Protein AF-A0A4R2NEJ1-F1 (afdb_monomer_lite)

Sequence (46 aa):
MSARICVLYVKNGIEHQSPWFACRARAKQAQAILQSKYGACVLYVD

Structure (mmCIF, N/CA/C/O backbone):
data_AF-A0A4R2NEJ1-F1
#
_entry.id   AF-A0A4R2NEJ1-F1
#
loop_
_atom_site.group_PDB
_atom_site.id
_atom_site.type_symbol
_atom_site.label_atom_id
_atom_site.label_alt_id
_atom_site.label_comp_id
_atom_site.label_asym_id
_atom_site.label_entity_id
_atom_site.label_seq_id
_atom_site.pdbx_PDB_ins_code
_atom_site.Cartn_x
_atom_site.Cartn_y
_atom_site.Cartn_z
_atom_site.occupancy
_atom_site.B_iso_or_equiv
_atom_site.auth_seq_id
_atom_site.auth_comp_id
_atom_site.auth_asym_id
_atom_site.auth_atom_id
_atom_site.pdbx_PDB_model_num
ATOM 1 N N . MET A 1 1 ? 6.730 6.999 -21.133 1.00 53.31 1 MET A N 1
ATOM 2 C CA . MET A 1 1 ? 6.069 7.242 -19.833 1.00 53.31 1 MET A CA 1
ATOM 3 C C . MET A 1 1 ? 6.619 6.234 -18.842 1.00 53.31 1 MET A C 1
ATOM 5 O O . MET A 1 1 ? 6.544 5.045 -19.120 1.00 53.31 1 MET A O 1
ATOM 9 N N . SER A 1 2 ? 7.256 6.684 -17.761 1.00 65.62 2 SER A N 1
ATOM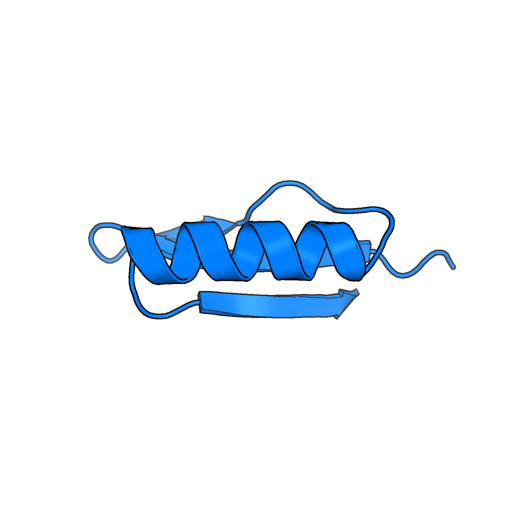 10 C CA . SER A 1 2 ? 7.710 5.778 -16.700 1.00 65.62 2 SER A CA 1
ATOM 11 C C . SER A 1 2 ? 6.513 5.452 -15.816 1.00 65.62 2 SER A C 1
ATOM 13 O O . SER A 1 2 ? 5.989 6.365 -15.181 1.00 65.62 2 SER A O 1
ATOM 15 N N . ALA A 1 3 ? 6.078 4.191 -15.811 1.00 77.31 3 ALA A N 1
ATOM 16 C CA . ALA A 1 3 ? 4.960 3.736 -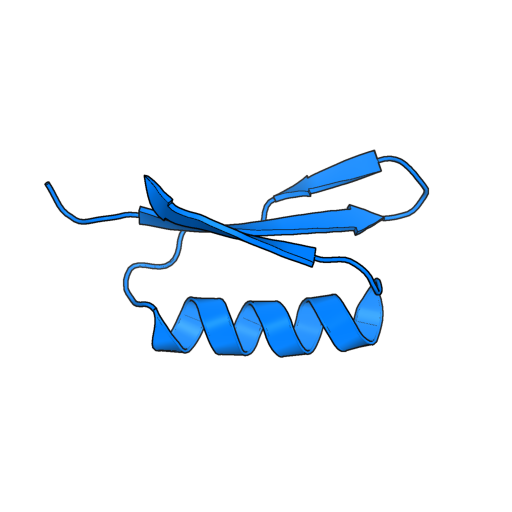14.988 1.00 77.31 3 ALA A CA 1
ATOM 17 C C . ALA A 1 3 ? 5.233 4.060 -13.513 1.00 77.31 3 ALA A C 1
ATOM 19 O O . ALA A 1 3 ? 6.291 3.693 -12.983 1.00 77.31 3 ALA A O 1
ATOM 20 N N . ARG A 1 4 ? 4.309 4.767 -12.856 1.00 88.62 4 ARG A N 1
ATOM 21 C CA . ARG A 1 4 ? 4.446 5.135 -11.439 1.00 88.62 4 ARG A CA 1
ATOM 22 C C . ARG A 1 4 ? 3.635 4.151 -10.620 1.00 88.62 4 ARG A C 1
ATOM 24 O O . ARG A 1 4 ? 2.479 3.892 -10.924 1.00 88.62 4 ARG A O 1
ATOM 31 N N . ILE A 1 5 ? 4.240 3.586 -9.581 1.00 94.25 5 ILE A N 1
ATOM 32 C CA . ILE A 1 5 ? 3.591 2.545 -8.779 1.00 94.25 5 ILE A CA 1
ATOM 33 C C . ILE A 1 5 ? 3.444 3.047 -7.348 1.00 94.25 5 ILE A C 1
ATOM 35 O O . ILE A 1 5 ? 4.428 3.488 -6.766 1.00 94.25 5 ILE A O 1
ATOM 39 N N . CYS A 1 6 ? 2.261 2.963 -6.753 1.00 95.06 6 CYS A N 1
ATOM 40 C CA . CYS A 1 6 ? 2.056 3.237 -5.329 1.00 95.06 6 CYS A CA 1
ATOM 41 C C . CYS A 1 6 ? 1.202 2.141 -4.681 1.00 95.06 6 CYS A C 1
ATOM 43 O O . CYS A 1 6 ? 0.708 1.231 -5.348 1.00 95.06 6 CYS A O 1
ATOM 45 N N . VAL A 1 7 ? 1.081 2.194 -3.358 1.00 96.31 7 VAL A N 1
ATOM 46 C CA . VAL A 1 7 ? 0.227 1.301 -2.577 1.00 96.31 7 VAL A CA 1
ATOM 47 C C . VAL A 1 7 ? -0.866 2.138 -1.928 1.00 96.31 7 VAL A C 1
ATOM 49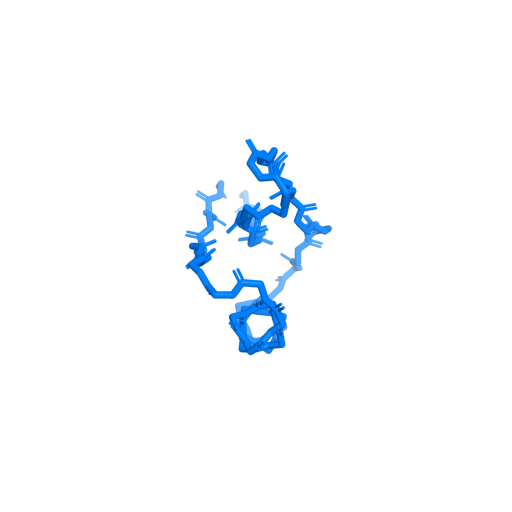 O O . VAL A 1 7 ? -0.564 3.086 -1.199 1.00 96.31 7 VAL A O 1
ATOM 52 N N . LEU A 1 8 ? -2.119 1.772 -2.177 1.00 96.31 8 LEU A N 1
ATOM 53 C CA . LEU A 1 8 ? -3.286 2.319 -1.493 1.00 96.31 8 LEU A CA 1
ATOM 54 C C . LEU A 1 8 ? -3.638 1.400 -0.321 1.00 96.31 8 LEU A C 1
ATOM 56 O O . LEU A 1 8 ? -3.617 0.176 -0.461 1.00 96.31 8 LEU A O 1
ATOM 60 N N . TYR A 1 9 ? -3.918 1.972 0.843 1.00 95.62 9 TYR A N 1
ATOM 61 C CA . TYR A 1 9 ? -4.218 1.232 2.069 1.00 95.62 9 TYR A CA 1
ATOM 62 C C . TYR A 1 9 ? -5.192 2.014 2.947 1.00 95.62 9 TYR A C 1
ATOM 64 O O . TYR A 1 9 ? -5.227 3.241 2.901 1.00 95.62 9 TYR A O 1
ATOM 72 N N . VAL A 1 10 ? -5.961 1.310 3.775 1.00 94.69 10 VAL A N 1
ATOM 73 C CA . VAL A 1 10 ? -6.905 1.940 4.707 1.00 94.69 10 VAL A CA 1
ATOM 74 C C . VAL A 1 10 ? -6.307 1.954 6.106 1.00 94.69 10 VAL A C 1
ATOM 76 O O . VAL A 1 10 ? -5.840 0.933 6.606 1.00 94.69 10 VAL A O 1
ATOM 79 N N . LYS A 1 11 ? -6.343 3.106 6.771 1.00 93.44 11 LYS A N 1
ATOM 80 C CA . LYS A 1 11 ? -5.953 3.256 8.176 1.00 93.44 11 LYS A CA 1
ATOM 81 C C . LYS A 1 11 ? -7.049 4.032 8.892 1.00 93.44 11 LYS A C 1
ATOM 83 O O . LYS A 1 11 ? -7.373 5.143 8.499 1.00 93.44 11 LYS A O 1
ATOM 88 N N . ASN A 1 12 ? -7.614 3.451 9.951 1.00 91.56 12 ASN A N 1
ATOM 89 C CA . ASN A 1 12 ? -8.702 4.059 10.731 1.00 91.56 12 ASN A CA 1
ATOM 90 C C . ASN A 1 12 ? -9.918 4.477 9.875 1.00 91.56 12 ASN A C 1
ATOM 92 O O . ASN A 1 12 ? -10.525 5.511 10.130 1.00 91.56 12 ASN A O 1
ATOM 96 N N . GLY A 1 13 ? -10.247 3.702 8.835 1.00 92.19 13 GLY A N 1
ATOM 97 C CA . GLY A 1 13 ? -11.354 4.009 7.922 1.00 92.19 13 GLY A CA 1
ATOM 98 C C . GLY A 1 13 ? -11.065 5.117 6.903 1.00 92.19 13 GLY A C 1
ATOM 99 O O . GLY A 1 13 ? -11.963 5.490 6.158 1.00 92.19 13 GLY A O 1
ATOM 100 N N . ILE A 1 14 ? -9.832 5.628 6.849 1.00 94.62 14 ILE A N 1
ATOM 101 C CA . ILE A 1 14 ? -9.400 6.646 5.889 1.00 94.62 14 ILE A CA 1
ATOM 102 C C . ILE A 1 14 ? -8.471 5.994 4.867 1.00 94.62 14 ILE A C 1
ATOM 104 O O . ILE A 1 14 ? -7.574 5.227 5.228 1.00 94.62 14 ILE A O 1
ATOM 108 N N . GLU A 1 15 ? -8.690 6.289 3.588 1.00 94.38 15 GLU A N 1
ATOM 109 C CA . GLU A 1 15 ? -7.799 5.868 2.511 1.00 94.38 15 GLU A CA 1
ATOM 110 C C . GLU A 1 15 ? -6.507 6.685 2.530 1.00 94.38 15 GLU A C 1
ATOM 112 O O . GLU A 1 15 ? -6.501 7.913 2.617 1.00 94.38 15 GLU A O 1
ATOM 117 N N . HIS A 1 16 ? -5.388 5.981 2.435 1.00 95.06 16 HIS A N 1
ATOM 118 C CA . HIS A 1 16 ? -4.059 6.551 2.375 1.00 95.06 16 HIS A CA 1
ATOM 119 C C . HIS A 1 16 ? -3.286 5.971 1.200 1.00 95.06 16 HIS A C 1
ATOM 121 O O . HIS A 1 16 ? -3.491 4.837 0.769 1.00 95.06 16 HIS A O 1
ATOM 127 N N . GLN A 1 17 ? -2.330 6.760 0.729 1.00 95.19 17 GLN A N 1
ATOM 128 C CA . GLN A 1 17 ? -1.452 6.409 -0.370 1.00 95.19 17 GLN A CA 1
ATOM 129 C C . GLN A 1 17 ? 0.007 6.452 0.094 1.00 95.19 17 GLN A C 1
ATOM 131 O O . GLN A 1 17 ? 0.432 7.359 0.814 1.00 95.19 17 GLN A O 1
ATOM 136 N N . SER A 1 18 ? 0.793 5.461 -0.323 1.00 94.19 18 SER A N 1
ATOM 137 C CA . SER A 1 18 ? 2.247 5.493 -0.183 1.00 94.19 18 SER A CA 1
ATOM 138 C C . SER A 1 18 ? 2.886 6.459 -1.191 1.00 94.19 18 SER A C 1
ATOM 140 O O . SER A 1 18 ? 2.305 6.729 -2.244 1.00 94.19 18 SER A O 1
ATOM 142 N N . PRO A 1 19 ? 4.138 6.889 -0.970 1.00 94.75 19 PRO A N 1
ATOM 143 C CA . PRO A 1 19 ? 4.916 7.552 -2.011 1.00 94.75 19 PRO A CA 1
ATOM 144 C C . PRO A 1 19 ? 4.946 6.743 -3.313 1.00 94.75 19 PRO A C 1
ATOM 146 O O . PRO A 1 19 ? 4.825 5.512 -3.302 1.00 94.75 19 PRO A O 1
ATOM 149 N N . TRP A 1 20 ? 5.140 7.441 -4.430 1.00 94.62 20 TRP A N 1
ATOM 150 C CA . TRP A 1 20 ? 5.374 6.807 -5.720 1.00 94.62 20 TRP A CA 1
ATOM 151 C C . TRP A 1 20 ? 6.727 6.099 -5.731 1.00 94.62 20 TRP A C 1
ATOM 153 O O . TRP A 1 20 ? 7.758 6.663 -5.366 1.00 94.62 20 TRP A O 1
ATOM 163 N N . PHE A 1 21 ? 6.722 4.862 -6.200 1.00 92.31 21 PHE A N 1
ATOM 164 C CA . PHE A 1 21 ? 7.900 4.046 -6.410 1.00 92.31 21 PHE A CA 1
ATOM 165 C C . PHE A 1 21 ? 8.252 4.021 -7.893 1.00 92.31 21 PHE A C 1
ATOM 167 O O . PHE A 1 21 ? 7.393 3.837 -8.754 1.00 92.31 21 PHE A O 1
ATOM 174 N N . ALA A 1 22 ? 9.549 4.136 -8.174 1.00 86.06 22 ALA A N 1
ATOM 175 C CA . ALA A 1 22 ? 10.094 4.015 -9.523 1.00 86.06 22 ALA A CA 1
ATOM 176 C C . ALA A 1 22 ? 10.236 2.554 -9.990 1.00 86.06 22 ALA A C 1
ATOM 178 O O . ALA A 1 22 ? 10.499 2.303 -11.162 1.00 86.06 22 ALA A O 1
ATOM 179 N N . CYS A 1 23 ? 10.103 1.573 -9.087 1.00 88.62 23 CYS A N 1
ATOM 180 C CA . CYS A 1 23 ? 10.218 0.161 -9.439 1.00 88.62 23 CYS A CA 1
ATOM 181 C C . CYS A 1 23 ? 9.237 -0.729 -8.666 1.00 88.62 23 CYS A C 1
ATOM 183 O O . CYS A 1 23 ? 8.951 -0.532 -7.481 1.00 88.62 23 CYS A O 1
ATOM 185 N N . ARG A 1 24 ? 8.755 -1.776 -9.348 1.00 90.56 24 ARG A N 1
ATOM 186 C CA . ARG A 1 24 ? 7.737 -2.699 -8.824 1.00 90.56 24 ARG A CA 1
ATOM 187 C C . ARG A 1 24 ? 8.210 -3.485 -7.603 1.00 90.56 24 ARG A C 1
ATOM 189 O O . ARG A 1 24 ? 7.403 -3.798 -6.736 1.00 90.56 24 ARG A O 1
ATOM 196 N N . ALA A 1 25 ? 9.505 -3.788 -7.515 1.00 92.19 25 ALA A N 1
ATOM 197 C CA . ALA A 1 25 ? 10.073 -4.508 -6.376 1.00 92.19 25 ALA A CA 1
ATOM 198 C C . ALA A 1 25 ? 9.925 -3.711 -5.067 1.00 92.19 25 ALA A C 1
ATOM 200 O O . ALA A 1 25 ? 9.475 -4.260 -4.063 1.00 92.19 25 ALA A O 1
ATOM 201 N N . ARG A 1 26 ? 10.219 -2.402 -5.097 1.00 92.81 26 ARG A N 1
ATOM 202 C CA . ARG A 1 26 ? 10.034 -1.506 -3.943 1.00 92.81 26 ARG A CA 1
ATOM 203 C C . ARG A 1 26 ? 8.561 -1.361 -3.574 1.00 92.81 26 ARG A C 1
ATOM 205 O O . ARG A 1 26 ? 8.230 -1.445 -2.397 1.00 92.81 26 ARG A O 1
ATOM 212 N N . ALA A 1 27 ? 7.685 -1.233 -4.570 1.00 93.44 27 ALA A N 1
ATOM 213 C CA . ALA A 1 27 ? 6.248 -1.159 -4.329 1.00 93.44 27 ALA A CA 1
ATOM 214 C C . ALA A 1 27 ? 5.698 -2.437 -3.672 1.00 93.44 27 ALA A C 1
ATOM 216 O O . ALA A 1 27 ? 4.918 -2.353 -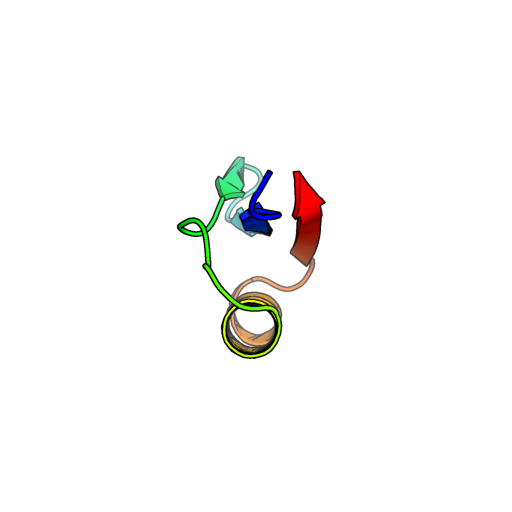2.731 1.00 93.44 27 ALA A O 1
ATOM 217 N N . LYS A 1 28 ? 6.161 -3.623 -4.095 1.00 94.19 28 LYS A N 1
ATOM 218 C CA . LYS A 1 28 ? 5.804 -4.903 -3.457 1.00 94.19 28 LYS A CA 1
ATOM 219 C C . LYS A 1 28 ? 6.332 -5.023 -2.025 1.00 94.19 28 LYS A C 1
ATOM 221 O O . LYS A 1 28 ? 5.619 -5.522 -1.162 1.00 94.19 28 LYS A O 1
ATOM 226 N N . GLN A 1 29 ? 7.554 -4.558 -1.753 1.00 95.00 29 GLN A N 1
ATOM 227 C CA . GLN A 1 29 ? 8.078 -4.515 -0.381 1.00 95.00 29 GLN A CA 1
ATOM 228 C C . GLN A 1 29 ? 7.226 -3.604 0.508 1.00 95.00 29 GLN A C 1
ATOM 230 O O . GLN A 1 29 ? 6.842 -4.001 1.605 1.00 95.00 29 GLN A O 1
ATOM 235 N N . ALA A 1 30 ? 6.878 -2.411 0.018 1.00 95.00 30 ALA A N 1
ATOM 236 C CA . ALA A 1 30 ? 5.990 -1.501 0.730 1.00 95.00 30 ALA A CA 1
ATOM 237 C C . ALA A 1 30 ? 4.598 -2.111 0.943 1.00 95.00 30 ALA A C 1
ATOM 239 O O . ALA A 1 30 ? 4.056 -1.996 2.037 1.00 95.00 30 ALA A O 1
ATOM 240 N N . GLN A 1 31 ? 4.056 -2.812 -0.057 1.00 95.31 31 GLN A N 1
ATOM 241 C CA . GLN A 1 31 ? 2.786 -3.524 0.057 1.00 95.31 31 GLN A CA 1
ATOM 242 C C . GLN A 1 31 ? 2.834 -4.559 1.181 1.00 95.31 31 GLN A C 1
ATOM 244 O O . GLN A 1 31 ? 1.957 -4.542 2.029 1.00 95.31 31 GLN A O 1
ATOM 249 N N . ALA A 1 32 ? 3.868 -5.401 1.250 1.00 95.56 32 ALA A N 1
ATOM 250 C CA . ALA A 1 32 ? 3.990 -6.403 2.311 1.00 95.56 32 ALA A CA 1
ATOM 251 C C . ALA A 1 32 ? 4.046 -5.767 3.714 1.00 95.56 32 ALA A C 1
ATOM 253 O O . ALA A 1 32 ? 3.400 -6.247 4.647 1.00 95.56 32 ALA A O 1
ATOM 254 N N . ILE A 1 33 ? 4.772 -4.652 3.858 1.00 95.06 33 ILE A N 1
ATOM 255 C CA . ILE A 1 33 ? 4.859 -3.904 5.121 1.00 95.06 33 ILE A CA 1
ATOM 256 C C . ILE A 1 33 ? 3.496 -3.302 5.492 1.00 95.06 33 ILE A C 1
ATOM 258 O O . ILE A 1 33 ? 3.047 -3.438 6.631 1.00 95.06 33 ILE A O 1
ATOM 262 N N . LEU A 1 34 ? 2.830 -2.643 4.541 1.00 95.19 34 LEU A N 1
ATOM 263 C CA . LEU A 1 34 ? 1.529 -2.007 4.758 1.00 95.19 34 LEU A CA 1
ATOM 264 C C . LEU A 1 34 ? 0.431 -3.042 5.005 1.00 95.19 34 LEU A C 1
ATOM 266 O O . LEU A 1 34 ? -0.403 -2.827 5.877 1.00 95.19 34 LEU A O 1
ATOM 270 N N . GLN A 1 35 ? 0.475 -4.182 4.318 1.00 94.88 35 GLN A N 1
ATOM 271 C CA . GLN A 1 35 ? -0.453 -5.289 4.510 1.00 94.88 35 GLN A CA 1
ATOM 272 C C . GLN A 1 35 ? -0.345 -5.868 5.919 1.00 94.88 35 GLN A C 1
ATOM 274 O O . GLN A 1 35 ? -1.354 -6.072 6.586 1.00 94.88 35 GLN A O 1
ATOM 279 N N . SER A 1 36 ? 0.883 -6.074 6.401 1.00 95.19 36 SER A N 1
ATOM 280 C CA . SER A 1 36 ? 1.131 -6.561 7.761 1.00 95.19 36 SER A CA 1
ATOM 281 C C . SER A 1 36 ? 0.655 -5.568 8.833 1.00 95.19 36 SER A C 1
ATOM 283 O O . SER A 1 36 ? 0.160 -5.967 9.883 1.00 95.19 36 SER A O 1
ATOM 285 N N . LYS A 1 37 ? 0.758 -4.259 8.563 1.00 94.50 37 LYS A N 1
ATOM 286 C CA . LYS A 1 37 ? 0.443 -3.202 9.537 1.00 94.50 37 LYS A CA 1
ATOM 287 C C . LYS A 1 37 ? -1.020 -2.749 9.540 1.00 94.50 37 LYS A C 1
ATOM 289 O O . LYS A 1 37 ? -1.533 -2.371 10.590 1.00 94.50 37 LYS A O 1
ATOM 294 N N . TYR A 1 38 ? -1.656 -2.721 8.374 1.00 93.94 38 TYR A N 1
ATOM 295 C CA . TYR A 1 38 ? -2.968 -2.105 8.154 1.00 93.94 38 TYR A CA 1
ATOM 296 C C . TYR A 1 38 ? -3.995 -3.064 7.532 1.00 93.94 38 TYR A C 1
ATOM 298 O O . TYR A 1 38 ? -5.169 -2.719 7.430 1.00 93.94 38 TYR A O 1
ATOM 306 N N . GLY A 1 39 ? -3.590 -4.274 7.139 1.00 92.12 39 GLY A N 1
ATOM 307 C CA . GLY A 1 39 ? -4.477 -5.260 6.531 1.00 92.12 39 GLY A CA 1
ATOM 308 C C . GLY A 1 39 ? -4.657 -5.028 5.033 1.00 92.12 39 GLY A C 1
ATOM 309 O O . GLY A 1 39 ? -3.731 -5.224 4.250 1.00 92.12 39 GLY A O 1
ATOM 310 N N . ALA A 1 40 ? -5.864 -4.668 4.602 1.00 90.12 40 ALA A N 1
ATOM 311 C CA . ALA A 1 40 ? -6.173 -4.557 3.179 1.00 90.12 40 ALA A CA 1
ATOM 312 C C . ALA A 1 40 ? -5.375 -3.420 2.508 1.00 90.12 40 ALA A C 1
ATOM 314 O O . ALA A 1 40 ? -5.422 -2.262 2.929 1.00 90.12 40 ALA A O 1
ATOM 315 N N . CYS A 1 41 ? -4.651 -3.756 1.438 1.00 94.88 41 CYS A N 1
ATOM 316 C CA . CYS A 1 41 ? -3.939 -2.793 0.605 1.00 94.88 41 CYS A CA 1
ATOM 317 C C . CYS A 1 41 ? -3.836 -3.285 -0.846 1.00 94.88 41 CYS A C 1
ATOM 319 O O . CYS A 1 41 ? -3.827 -4.491 -1.110 1.00 94.88 41 CYS A O 1
ATOM 321 N N . VAL A 1 42 ? -3.740 -2.351 -1.791 1.00 94.50 42 VAL A N 1
ATOM 322 C CA . VAL A 1 42 ? -3.689 -2.633 -3.233 1.00 94.50 42 VAL A CA 1
ATOM 323 C C . VAL A 1 42 ? -2.544 -1.881 -3.899 1.00 94.50 42 VAL A C 1
ATOM 325 O O . VAL A 1 42 ? -2.186 -0.777 -3.495 1.00 94.50 42 VAL A O 1
ATOM 328 N N . LEU A 1 43 ? -1.957 -2.488 -4.931 1.00 94.56 43 LEU A N 1
ATOM 329 C CA . LEU A 1 43 ? -0.986 -1.823 -5.798 1.00 94.56 43 LEU A CA 1
ATOM 330 C C . LEU A 1 43 ? -1.729 -1.045 -6.884 1.00 94.56 43 LEU A C 1
ATOM 332 O O . LEU A 1 43 ? -2.500 -1.636 -7.636 1.00 94.56 43 LEU A O 1
ATOM 336 N N .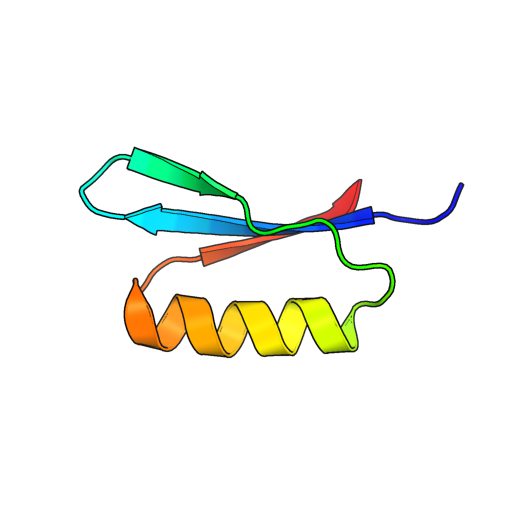 TYR A 1 44 ? -1.444 0.248 -6.987 1.00 93.75 44 TYR A N 1
ATOM 337 C CA . TYR A 1 44 ? -1.922 1.116 -8.057 1.00 93.75 44 TYR A CA 1
ATOM 338 C C . TYR A 1 44 ? -0.770 1.428 -9.018 1.00 93.75 44 TYR A C 1
ATOM 340 O O . TYR A 1 44 ? 0.360 1.669 -8.580 1.00 93.75 44 TYR A O 1
ATOM 348 N N . VAL A 1 45 ? -1.049 1.387 -10.321 1.00 91.88 45 VAL A N 1
ATOM 349 C CA . VAL A 1 45 ? -0.087 1.670 -11.392 1.00 91.88 45 VAL A CA 1
ATOM 350 C C . VAL A 1 45 ? -0.706 2.709 -12.320 1.00 91.88 45 VAL A C 1
ATOM 352 O O . VAL A 1 45 ? -1.785 2.459 -12.853 1.00 91.88 45 VAL A O 1
ATOM 355 N N . ASP A 1 46 ? -0.011 3.836 -12.476 1.00 86.44 46 ASP A N 1
ATOM 356 C CA . ASP A 1 46 ? -0.315 4.915 -13.427 1.00 86.44 46 ASP A CA 1
ATOM 357 C C . ASP A 1 46 ? 0.463 4.733 -14.738 1.00 86.44 46 ASP A C 1
ATOM 359 O O . ASP A 1 46 ? 1.695 4.467 -14.655 1.00 86.44 46 ASP A O 1
#

Organism: NCBI:txid80881

Secondary structure (DSSP, 8-state):
----EEEEEEETTEEEEPPPBSSHHHHHHHHHHHHHHHS-EEEEE-

pLDDT: mean 91.63, std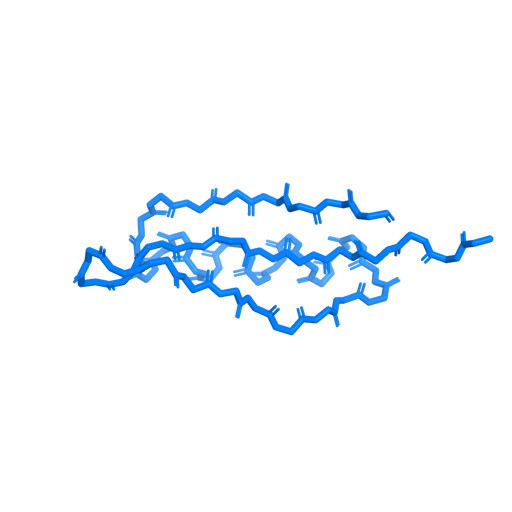 7.72, range [53.31, 96.31]

Foldseek 3Di:
DQKWKWKWADDPNDIDIDDTDSDPVVRVVVVVVRCVVGNDMDMDID

Radius of gyration: 10.23 Å; chains: 1; bounding box: 22×14×31 Å